Protein AF-A0A956UAX4-F1 (afdb_monomer)

Sequence (162 aa):
MRSYRDPRYYDDGEDDRSTASKRLYLNMLLCLGVIFLAIFGCQWIFSDISGVYSVNQGTFRSPVVLSLVRKPASMEGDLSLAGGDLLVLNNSDNTRDDQIHLVFTTPKKQKPLKELVVQVDGVYKDGKIDAVLTSGGQSVKLLLERDPSASLHKIMKAHLPF

Structure (mmCIF, N/CA/C/O backbone):
data_AF-A0A956UAX4-F1
#
_entry.id   AF-A0A956UAX4-F1
#
loop_
_atom_site.group_PDB
_atom_site.id
_atom_site.type_symbol
_atom_site.label_atom_id
_atom_site.label_alt_id
_atom_site.label_comp_id
_atom_site.label_asym_id
_atom_site.label_entity_id
_atom_site.label_seq_id
_atom_site.pdbx_PDB_ins_code
_atom_site.Cartn_x
_atom_site.Cartn_y
_atom_site.Cartn_z
_atom_site.occupancy
_atom_site.B_iso_or_equiv
_atom_site.auth_seq_id
_atom_site.auth_comp_id
_atom_site.auth_asym_id
_atom_site.auth_atom_id
_atom_site.pdbx_PDB_model_num
ATOM 1 N N . MET A 1 1 ? 48.708 4.500 -76.997 1.00 42.56 1 MET A N 1
ATOM 2 C CA . MET A 1 1 ? 49.479 4.121 -75.790 1.00 42.56 1 MET A CA 1
ATOM 3 C C . MET A 1 1 ? 48.583 4.281 -74.570 1.00 42.56 1 MET A C 1
ATOM 5 O O . MET A 1 1 ? 47.715 5.140 -74.584 1.00 42.56 1 MET A O 1
ATOM 9 N N . ARG A 1 2 ? 48.703 3.351 -73.619 1.00 43.69 2 ARG A N 1
ATOM 10 C CA . ARG A 1 2 ? 47.703 2.972 -72.606 1.00 43.69 2 ARG A CA 1
ATOM 11 C C . ARG A 1 2 ? 47.247 4.127 -71.701 1.00 43.69 2 ARG A C 1
ATOM 13 O O . ARG A 1 2 ? 48.071 4.773 -71.068 1.00 43.69 2 ARG A O 1
ATOM 20 N N . SER A 1 3 ? 45.928 4.300 -71.598 1.00 44.06 3 SER A N 1
ATOM 21 C CA . SER A 1 3 ? 45.273 5.044 -70.518 1.00 44.06 3 SER A CA 1
ATOM 22 C C . SER A 1 3 ? 45.420 4.238 -69.224 1.00 44.06 3 SER A C 1
ATOM 24 O O . SER A 1 3 ? 44.959 3.099 -69.140 1.00 44.06 3 SER A O 1
ATOM 26 N N . TYR A 1 4 ? 46.141 4.798 -68.254 1.00 55.91 4 TYR A N 1
ATOM 27 C CA . TYR A 1 4 ? 46.328 4.216 -66.930 1.00 55.91 4 TYR A CA 1
ATOM 28 C C . TYR A 1 4 ? 45.086 4.555 -66.096 1.00 55.91 4 TYR A C 1
ATOM 30 O O . TYR A 1 4 ? 44.920 5.688 -65.651 1.00 55.91 4 TYR A O 1
ATOM 38 N N . ARG A 1 5 ? 44.164 3.597 -65.960 1.00 51.28 5 ARG A N 1
ATOM 39 C CA . ARG A 1 5 ? 43.042 3.694 -65.018 1.00 51.28 5 ARG A CA 1
ATOM 40 C C . ARG A 1 5 ? 43.588 3.360 -63.635 1.00 51.28 5 ARG A C 1
ATOM 42 O O . ARG A 1 5 ? 43.928 2.208 -63.381 1.00 51.28 5 ARG A O 1
ATOM 49 N N . ASP A 1 6 ? 43.705 4.369 -62.785 1.00 55.28 6 ASP A N 1
ATOM 50 C CA . ASP A 1 6 ? 44.036 4.206 -61.371 1.00 55.28 6 ASP A CA 1
ATOM 51 C C . ASP A 1 6 ? 42.818 3.588 -60.647 1.00 55.28 6 ASP A C 1
ATOM 53 O O . ASP A 1 6 ? 41.736 4.177 -60.699 1.00 55.28 6 ASP A O 1
ATOM 57 N N . PRO A 1 7 ? 42.918 2.395 -60.031 1.00 54.91 7 PRO A N 1
ATOM 58 C CA . PRO A 1 7 ? 41.779 1.712 -59.418 1.00 54.91 7 PRO A CA 1
ATOM 59 C C . PRO A 1 7 ? 41.660 2.002 -57.915 1.00 54.91 7 PRO A C 1
ATOM 61 O O . PRO A 1 7 ? 41.174 1.167 -57.158 1.00 54.91 7 PRO A O 1
ATOM 64 N N . ARG A 1 8 ? 42.122 3.165 -57.447 1.00 50.03 8 ARG A N 1
ATOM 65 C CA . ARG A 1 8 ? 42.077 3.527 -56.025 1.00 50.03 8 ARG A CA 1
ATOM 66 C C . ARG A 1 8 ? 41.058 4.624 -55.747 1.00 50.03 8 ARG A C 1
ATOM 68 O O . ARG A 1 8 ? 41.404 5.746 -55.407 1.00 50.03 8 ARG A O 1
ATOM 75 N N . TYR A 1 9 ? 39.791 4.250 -55.864 1.00 50.06 9 TYR A N 1
ATOM 76 C CA . TYR A 1 9 ? 38.707 4.862 -55.101 1.00 50.06 9 TYR A CA 1
ATOM 77 C C . TYR A 1 9 ? 38.048 3.721 -54.328 1.00 50.06 9 TYR A C 1
ATOM 79 O O . TYR A 1 9 ? 37.145 3.058 -54.830 1.00 50.06 9 TYR A O 1
ATOM 87 N N . TYR A 1 10 ? 38.606 3.410 -53.157 1.00 51.88 10 TYR A N 1
ATOM 88 C CA . TYR A 1 10 ? 37.911 2.581 -52.183 1.00 51.88 10 TYR A CA 1
ATOM 89 C C . TYR A 1 10 ? 36.847 3.460 -51.532 1.00 51.88 10 TYR A C 1
ATOM 91 O O . TYR A 1 10 ? 37.148 4.502 -50.949 1.00 51.88 10 TYR A O 1
ATOM 99 N N . ASP A 1 11 ? 35.601 3.051 -51.714 1.00 54.75 11 ASP A N 1
ATOM 100 C CA . ASP A 1 11 ? 34.426 3.585 -51.045 1.00 54.75 11 ASP A CA 1
ATOM 101 C C . ASP A 1 11 ? 34.377 3.034 -49.607 1.00 54.75 11 ASP A C 1
ATOM 103 O O . ASP A 1 11 ? 33.556 2.194 -49.267 1.00 54.75 11 ASP A O 1
ATOM 107 N N . ASP A 1 12 ? 35.324 3.460 -48.765 1.00 54.28 12 ASP A N 1
ATOM 108 C CA . ASP A 1 12 ? 35.421 3.048 -47.350 1.00 54.28 12 ASP A CA 1
ATOM 109 C C . ASP A 1 12 ? 34.490 3.878 -46.431 1.00 54.28 12 ASP A C 1
ATOM 111 O O . ASP A 1 12 ? 34.576 3.821 -45.206 1.00 54.28 12 ASP A O 1
ATOM 115 N N . GLY A 1 13 ? 33.597 4.700 -47.000 1.00 54.38 13 GLY A N 1
ATOM 116 C CA . GLY A 1 13 ? 32.762 5.642 -46.245 1.00 54.38 13 GLY A CA 1
ATOM 117 C C . GLY A 1 13 ? 31.415 5.091 -45.758 1.00 54.38 13 GLY A C 1
ATOM 118 O O . GLY A 1 13 ? 30.819 5.661 -44.836 1.00 54.38 13 GLY A O 1
ATOM 119 N N . GLU A 1 14 ? 30.909 4.012 -46.362 1.00 55.44 14 GLU A N 1
ATOM 120 C CA . GLU A 1 14 ? 29.585 3.459 -46.033 1.00 55.44 14 GLU A CA 1
ATOM 121 C C . GLU A 1 14 ? 29.613 2.477 -44.848 1.00 55.44 14 GLU A C 1
ATOM 123 O O . GLU A 1 14 ? 28.707 2.498 -44.004 1.00 55.44 14 GLU A O 1
ATOM 128 N N . ASP A 1 15 ? 30.673 1.677 -44.703 1.00 57.72 15 ASP A N 1
ATOM 129 C CA . ASP A 1 15 ? 30.757 0.643 -43.662 1.00 57.72 15 ASP A CA 1
ATOM 130 C C . ASP A 1 15 ? 30.910 1.219 -42.242 1.00 57.72 15 ASP A C 1
ATOM 132 O O . ASP A 1 15 ? 30.253 0.743 -41.302 1.00 57.72 15 ASP A O 1
ATOM 136 N N . ASP A 1 16 ? 31.670 2.307 -42.088 1.00 59.44 16 ASP A N 1
ATOM 137 C CA . ASP A 1 16 ? 31.861 3.004 -40.807 1.00 59.44 16 ASP A CA 1
ATOM 138 C C . ASP A 1 16 ? 30.590 3.734 -40.342 1.00 59.44 16 ASP A C 1
ATOM 140 O O . ASP A 1 16 ? 30.238 3.727 -39.157 1.00 59.44 16 ASP A O 1
ATOM 144 N N . ARG A 1 17 ? 29.821 4.314 -41.275 1.00 57.94 17 ARG A N 1
ATOM 145 C CA . ARG A 1 17 ? 28.517 4.922 -40.958 1.00 57.94 17 ARG A CA 1
ATOM 146 C C . ARG A 1 17 ? 27.484 3.870 -40.579 1.00 57.94 17 ARG A C 1
ATOM 148 O O . ARG A 1 17 ? 26.676 4.108 -39.674 1.00 57.94 17 ARG A O 1
ATOM 155 N N . SER A 1 18 ? 27.516 2.702 -41.222 1.00 61.91 18 SER A N 1
ATOM 156 C CA . SER A 1 18 ? 26.606 1.600 -40.909 1.00 61.91 18 SER A CA 1
ATOM 157 C C . SER A 1 18 ? 26.886 1.009 -39.523 1.00 61.91 18 SER A C 1
ATOM 159 O O . SER A 1 18 ? 25.950 0.752 -38.766 1.00 61.91 18 SER A O 1
ATOM 161 N N . THR A 1 19 ? 28.155 0.845 -39.138 1.00 67.69 19 THR A N 1
ATOM 162 C CA . THR A 1 19 ? 28.541 0.336 -37.813 1.00 67.69 19 THR A CA 1
ATOM 163 C C . THR A 1 19 ? 28.290 1.359 -36.709 1.00 67.69 19 THR A C 1
ATOM 165 O O . THR A 1 19 ? 27.773 0.981 -35.654 1.00 67.69 19 THR A O 1
ATOM 168 N N . ALA A 1 20 ? 28.560 2.647 -36.945 1.00 70.50 20 ALA A N 1
ATOM 169 C CA . ALA A 1 20 ? 28.210 3.720 -36.013 1.00 70.50 20 ALA A CA 1
ATOM 170 C C . ALA A 1 20 ? 26.691 3.799 -35.771 1.00 70.50 20 ALA A C 1
ATOM 172 O O . ALA A 1 20 ? 26.245 3.865 -34.624 1.00 70.50 20 ALA A O 1
ATOM 173 N N . SER A 1 21 ? 25.890 3.694 -36.835 1.00 74.00 21 SER A N 1
ATOM 174 C CA . SER A 1 21 ? 24.425 3.690 -36.745 1.00 74.00 21 SER A CA 1
ATOM 175 C C . SER A 1 21 ? 23.901 2.445 -36.024 1.00 74.00 21 SER A C 1
ATOM 177 O O . SER A 1 21 ? 23.059 2.556 -35.138 1.00 74.00 21 SER A O 1
ATOM 179 N N . LYS A 1 22 ? 24.443 1.255 -36.322 1.00 78.69 22 LYS A N 1
ATOM 180 C CA . LYS A 1 22 ? 24.095 -0.000 -35.627 1.00 78.69 22 LYS A CA 1
ATOM 181 C C . LYS A 1 22 ? 24.379 0.075 -34.123 1.00 78.69 22 LYS A C 1
ATOM 183 O O . LYS A 1 22 ? 23.551 -0.363 -33.329 1.00 78.69 22 LYS A O 1
ATOM 188 N N . ARG A 1 23 ? 25.510 0.666 -33.718 1.00 82.69 23 ARG A N 1
ATOM 189 C CA . ARG A 1 23 ? 25.846 0.893 -32.298 1.00 82.69 23 ARG A CA 1
ATOM 190 C C . ARG A 1 23 ? 24.876 1.869 -31.629 1.00 82.69 23 ARG A C 1
ATOM 192 O O . ARG A 1 23 ? 24.484 1.641 -30.488 1.00 82.69 23 ARG A O 1
ATOM 199 N N . LEU A 1 24 ? 24.451 2.914 -32.341 1.00 83.56 24 LEU A N 1
ATOM 200 C CA . LEU A 1 24 ? 23.461 3.871 -31.847 1.00 83.56 24 LEU A CA 1
ATOM 201 C C . LEU A 1 24 ? 22.093 3.207 -31.614 1.00 83.56 24 LEU A C 1
ATOM 203 O O . LEU A 1 24 ? 21.519 3.361 -30.538 1.00 83.56 24 LEU A O 1
ATOM 207 N N . TYR A 1 25 ? 21.609 2.407 -32.571 1.00 86.62 25 TYR A N 1
ATOM 208 C CA . TYR A 1 25 ? 20.365 1.646 -32.413 1.00 86.62 25 TYR A CA 1
ATOM 209 C C . TYR A 1 25 ? 20.445 0.628 -31.273 1.00 86.62 25 TYR A C 1
ATOM 211 O O . TYR A 1 25 ? 19.489 0.487 -30.515 1.00 86.62 25 TYR A O 1
ATOM 219 N N . LEU A 1 26 ? 21.587 -0.044 -31.107 1.00 88.94 26 LEU A N 1
ATOM 220 C CA . LEU A 1 26 ? 21.792 -0.997 -30.019 1.00 88.94 26 LEU A CA 1
ATOM 221 C C . LEU A 1 26 ? 21.769 -0.312 -28.644 1.00 88.94 26 LEU A C 1
ATOM 223 O O . LEU A 1 26 ? 21.100 -0.800 -27.737 1.00 88.94 26 LEU A O 1
ATOM 227 N N . ASN A 1 27 ? 22.416 0.848 -28.504 1.00 89.12 27 ASN A N 1
ATOM 228 C CA . ASN A 1 27 ? 22.350 1.645 -27.276 1.00 89.12 27 ASN A CA 1
ATOM 229 C C . ASN A 1 27 ? 20.930 2.148 -26.993 1.00 89.12 27 ASN A C 1
ATOM 231 O O . ASN A 1 27 ? 20.477 2.097 -25.852 1.00 89.12 27 ASN A O 1
ATOM 235 N N . MET A 1 28 ? 20.206 2.593 -28.021 1.00 90.88 28 MET A N 1
ATOM 236 C CA . MET A 1 28 ? 18.818 3.037 -27.881 1.00 90.88 28 MET A CA 1
ATOM 237 C C . MET A 1 28 ? 17.897 1.889 -27.443 1.00 90.88 28 MET A C 1
ATOM 239 O O . MET A 1 28 ? 17.059 2.078 -26.562 1.00 90.88 28 MET A O 1
ATOM 243 N N . LEU A 1 29 ? 18.083 0.690 -28.001 1.00 92.56 29 LEU A N 1
ATOM 244 C CA . LEU A 1 29 ? 17.320 -0.505 -27.638 1.00 92.56 29 LEU A CA 1
ATOM 245 C C . LEU A 1 29 ? 17.646 -0.968 -26.213 1.00 92.56 29 LEU A C 1
ATOM 247 O O . LEU A 1 29 ? 16.737 -1.315 -25.464 1.00 92.56 29 LEU A O 1
ATOM 251 N N . LEU A 1 30 ? 18.915 -0.896 -25.803 1.00 91.88 30 LEU A N 1
ATOM 252 C CA . LEU A 1 30 ? 19.331 -1.188 -24.431 1.00 91.88 30 LEU A CA 1
ATOM 253 C C . LEU A 1 30 ? 18.716 -0.187 -23.443 1.00 91.88 30 LEU A C 1
ATOM 255 O O . LEU A 1 30 ? 18.134 -0.604 -22.444 1.00 91.88 30 LEU A O 1
ATOM 259 N N . CYS A 1 31 ? 18.759 1.115 -23.744 1.00 92.69 31 CYS A N 1
ATOM 260 C CA . CYS A 1 31 ? 18.091 2.139 -22.936 1.00 92.69 31 CYS A CA 1
ATOM 261 C C . CYS A 1 31 ? 16.585 1.884 -22.819 1.00 92.69 31 CYS A C 1
ATOM 263 O O . CYS A 1 31 ? 16.047 1.924 -21.715 1.00 92.69 31 CYS A O 1
ATOM 265 N N . LEU A 1 32 ? 15.908 1.581 -23.930 1.00 92.62 32 LEU A N 1
ATOM 266 C CA . LEU A 1 32 ? 14.487 1.234 -23.913 1.00 92.62 32 LEU A CA 1
ATOM 267 C C . LEU A 1 32 ? 14.224 -0.014 -23.065 1.00 92.62 32 LEU A C 1
ATOM 269 O O . LEU A 1 32 ? 13.299 -0.009 -22.259 1.00 92.62 32 LEU A O 1
ATOM 273 N N . GLY A 1 33 ? 15.059 -1.048 -23.183 1.00 92.00 33 GLY A N 1
ATOM 274 C CA . GLY A 1 33 ? 14.965 -2.259 -22.369 1.00 92.00 33 GLY A CA 1
ATOM 275 C C . GLY A 1 33 ? 15.057 -1.971 -20.869 1.00 92.00 33 GLY A C 1
ATOM 276 O O . GLY A 1 33 ? 14.235 -2.462 -20.098 1.00 92.00 33 GLY A O 1
ATOM 277 N N . VAL A 1 34 ? 15.998 -1.116 -20.456 1.00 91.38 34 VAL A N 1
ATOM 278 C CA . VAL A 1 34 ? 16.131 -0.683 -19.054 1.00 91.38 34 VAL A CA 1
ATOM 279 C C . VAL A 1 34 ? 14.898 0.100 -18.596 1.00 91.38 34 VAL A C 1
ATOM 281 O O . VAL A 1 34 ? 14.399 -0.145 -17.500 1.00 91.38 34 VAL A O 1
ATOM 284 N N . ILE A 1 35 ? 14.369 0.998 -19.434 1.00 91.12 35 ILE A N 1
ATOM 285 C CA . ILE A 1 35 ? 13.151 1.763 -19.125 1.00 91.12 35 ILE A CA 1
ATOM 286 C C . ILE A 1 35 ? 11.957 0.823 -18.933 1.00 91.12 35 ILE A C 1
ATOM 288 O O . ILE A 1 35 ? 11.239 0.949 -17.944 1.00 91.12 35 ILE A O 1
ATOM 292 N N . PHE A 1 36 ? 11.759 -0.148 -19.827 1.00 91.50 36 PHE A N 1
ATOM 293 C CA . PHE A 1 36 ? 10.680 -1.125 -19.685 1.00 91.50 36 PHE A CA 1
ATOM 294 C C . PHE A 1 36 ? 10.823 -1.943 -18.405 1.00 91.50 36 PHE A C 1
ATOM 296 O O . PHE A 1 36 ? 9.849 -2.094 -17.673 1.00 91.50 36 PHE A O 1
ATOM 303 N N . LEU A 1 37 ? 12.029 -2.419 -18.092 1.00 89.81 37 LEU A N 1
ATOM 304 C CA . LEU A 1 37 ? 12.276 -3.184 -16.873 1.00 89.81 37 LEU A CA 1
ATOM 305 C C . LEU A 1 37 ? 12.000 -2.350 -15.612 1.00 89.81 37 LEU A C 1
ATOM 307 O O . LEU A 1 37 ? 11.392 -2.851 -14.667 1.00 89.81 37 LEU A O 1
ATOM 311 N N . ALA A 1 38 ? 12.359 -1.063 -15.622 1.00 85.50 38 ALA A N 1
ATOM 312 C CA . ALA A 1 38 ? 12.022 -0.136 -14.546 1.00 85.50 38 ALA A CA 1
ATOM 313 C C . ALA A 1 38 ? 10.503 0.076 -14.415 1.00 85.50 38 ALA A C 1
ATOM 315 O O . ALA A 1 38 ? 9.978 0.043 -13.304 1.00 85.50 38 ALA A O 1
ATOM 316 N N . ILE A 1 39 ? 9.779 0.237 -15.530 1.00 86.19 39 ILE A N 1
ATOM 317 C CA . ILE A 1 39 ? 8.313 0.384 -15.527 1.00 86.19 39 ILE A CA 1
ATOM 318 C C . ILE A 1 39 ? 7.642 -0.874 -14.968 1.00 86.19 39 ILE A C 1
ATOM 320 O O . ILE A 1 39 ? 6.774 -0.758 -14.105 1.00 86.19 39 ILE A O 1
ATOM 324 N N . PHE A 1 40 ? 8.059 -2.063 -15.410 1.00 83.81 40 PHE A N 1
ATOM 325 C CA . PHE A 1 40 ? 7.533 -3.332 -14.900 1.00 83.81 40 PHE A CA 1
ATOM 326 C C . PHE A 1 40 ? 7.824 -3.513 -13.408 1.00 83.81 40 PHE A C 1
ATOM 328 O O . PHE A 1 40 ? 6.932 -3.907 -12.660 1.00 83.81 40 PHE A O 1
ATOM 335 N N . GLY A 1 41 ? 9.034 -3.172 -12.954 1.00 79.38 41 GLY A N 1
ATOM 336 C CA . GLY A 1 41 ? 9.385 -3.207 -11.534 1.00 79.38 41 GLY A CA 1
ATOM 337 C C . GLY A 1 41 ? 8.510 -2.271 -10.696 1.00 79.38 41 GLY A C 1
ATOM 338 O O . GLY A 1 41 ? 7.969 -2.680 -9.670 1.00 79.38 41 GLY A O 1
ATOM 339 N N . CYS A 1 42 ? 8.297 -1.040 -11.168 1.00 76.25 42 CYS A N 1
ATOM 340 C CA . CYS A 1 42 ? 7.386 -0.096 -10.528 1.00 76.25 42 CYS A CA 1
ATOM 341 C C . CYS A 1 42 ? 5.949 -0.630 -10.502 1.00 76.25 42 CYS A C 1
ATOM 343 O O . CYS A 1 42 ? 5.328 -0.629 -9.443 1.00 76.25 42 CYS A O 1
ATOM 345 N N . GLN A 1 43 ? 5.422 -1.121 -11.628 1.00 76.62 43 GLN A N 1
ATOM 346 C CA . GLN A 1 43 ? 4.072 -1.689 -11.684 1.00 76.62 43 GLN A CA 1
ATOM 347 C C . GLN A 1 43 ? 3.901 -2.855 -10.718 1.00 76.62 43 GLN A C 1
ATOM 349 O O . GLN A 1 43 ? 2.877 -2.930 -10.051 1.00 76.62 43 GLN A O 1
ATOM 354 N N . TRP A 1 44 ? 4.903 -3.723 -10.593 1.00 74.44 44 TRP A N 1
ATOM 355 C CA . TRP A 1 44 ? 4.851 -4.837 -9.656 1.00 74.44 44 TRP A CA 1
ATOM 356 C C . TRP A 1 44 ? 4.757 -4.350 -8.201 1.00 74.44 44 TRP A C 1
ATOM 358 O O . TRP A 1 44 ? 3.869 -4.779 -7.466 1.00 74.44 44 TRP A O 1
ATOM 368 N N . ILE A 1 45 ? 5.570 -3.361 -7.813 1.00 69.62 45 ILE A N 1
ATOM 369 C CA . ILE A 1 45 ? 5.517 -2.737 -6.475 1.00 69.62 45 ILE A CA 1
ATOM 370 C C . ILE A 1 45 ? 4.176 -2.021 -6.233 1.00 69.62 45 ILE A C 1
ATOM 372 O O . ILE A 1 45 ? 3.636 -2.041 -5.125 1.00 69.62 45 ILE A O 1
ATOM 376 N N . PHE A 1 46 ? 3.614 -1.383 -7.261 1.00 66.69 46 PHE A N 1
ATOM 377 C CA . PHE A 1 46 ? 2.321 -0.708 -7.155 1.00 66.69 46 PHE A CA 1
ATOM 378 C C . PHE A 1 46 ? 1.124 -1.664 -7.242 1.00 66.69 46 PHE A C 1
ATOM 380 O O . PHE A 1 46 ? 0.055 -1.305 -6.761 1.00 66.69 46 PHE A O 1
ATOM 387 N N . SER A 1 47 ? 1.281 -2.869 -7.785 1.00 67.75 47 SER A N 1
ATOM 388 C CA . SER A 1 47 ? 0.223 -3.885 -7.788 1.00 67.75 47 SER A CA 1
ATOM 389 C C . SER A 1 47 ? 0.022 -4.538 -6.422 1.00 67.75 47 SER A C 1
ATOM 391 O O . SER A 1 47 ? -1.043 -5.088 -6.159 1.00 67.75 47 SER A O 1
ATOM 393 N N . ASP A 1 48 ? 1.019 -4.450 -5.536 1.00 73.75 48 ASP A N 1
ATOM 394 C CA . ASP A 1 48 ? 0.881 -4.954 -4.178 1.00 73.75 48 ASP A CA 1
ATOM 395 C C . ASP A 1 48 ? -0.028 -4.043 -3.336 1.00 73.75 48 ASP A C 1
ATOM 397 O O . ASP A 1 48 ? 0.009 -2.808 -3.421 1.00 73.75 48 ASP A O 1
ATOM 401 N N . ILE A 1 49 ? -0.819 -4.677 -2.471 1.00 74.62 49 ILE A N 1
ATOM 402 C CA . ILE A 1 49 ? -1.739 -4.029 -1.529 1.00 74.62 49 ILE A CA 1
ATOM 403 C C . ILE A 1 49 ? -0.990 -3.196 -0.475 1.00 74.62 49 ILE A C 1
ATOM 405 O O . ILE A 1 49 ? -1.576 -2.320 0.168 1.00 74.62 49 ILE A O 1
ATOM 409 N N . SER A 1 50 ? 0.314 -3.432 -0.309 1.00 78.94 50 SER A N 1
ATOM 410 C CA . SER A 1 50 ? 1.192 -2.667 0.572 1.00 78.94 50 SER A CA 1
ATOM 411 C C . SER A 1 50 ? 1.177 -1.178 0.229 1.00 78.94 50 SER A C 1
ATOM 413 O O . SER A 1 50 ? 1.453 -0.760 -0.896 1.00 78.94 50 SER A O 1
ATOM 415 N N . GLY A 1 51 ? 0.903 -0.334 1.213 1.00 81.56 51 GLY A N 1
ATOM 416 C CA . GLY A 1 51 ? 0.861 1.101 1.007 1.00 81.56 51 GLY A CA 1
ATOM 417 C C . GLY A 1 51 ? 0.269 1.869 2.171 1.00 81.56 51 GLY A C 1
ATOM 418 O O . GLY A 1 51 ? -0.082 1.328 3.220 1.00 81.56 51 GLY A O 1
ATOM 419 N N . VAL A 1 52 ? 0.182 3.173 1.970 1.00 83.06 52 VAL A N 1
ATOM 420 C CA . VAL A 1 52 ? -0.535 4.090 2.844 1.00 83.06 52 VAL A CA 1
ATOM 421 C C . VAL A 1 52 ? -1.739 4.580 2.064 1.00 83.06 52 VAL A C 1
ATOM 423 O O . VAL A 1 52 ? -1.603 5.120 0.969 1.00 83.06 52 VAL A O 1
ATOM 426 N N . TYR A 1 53 ? -2.909 4.369 2.637 1.00 84.38 53 TYR A N 1
ATOM 427 C CA . TYR A 1 53 ? -4.188 4.792 2.117 1.00 84.38 53 TYR A CA 1
ATOM 428 C C . TYR A 1 53 ? -4.782 5.811 3.071 1.00 84.38 53 TYR A C 1
ATOM 430 O O . TYR A 1 53 ? -4.703 5.665 4.290 1.00 84.38 53 TYR A O 1
ATOM 438 N N . SER A 1 54 ? -5.384 6.855 2.527 1.00 83.50 54 SER A N 1
ATOM 439 C CA . SER A 1 54 ? -6.023 7.873 3.344 1.00 83.50 54 SER A CA 1
ATOM 440 C C . SER A 1 54 ? -7.343 8.299 2.739 1.00 83.50 54 SER A C 1
ATOM 442 O O . SER A 1 54 ? -7.570 8.174 1.535 1.00 83.50 54 SER A O 1
ATOM 444 N N . VAL A 1 55 ? -8.230 8.793 3.591 1.00 82.25 55 VAL A N 1
ATOM 445 C CA . VAL A 1 55 ? -9.458 9.446 3.156 1.00 82.25 55 VAL A CA 1
ATOM 446 C C . VAL A 1 55 ? -9.604 10.768 3.893 1.00 82.25 55 VAL A C 1
ATOM 448 O O . VAL A 1 55 ? -9.590 10.829 5.122 1.00 82.25 55 VAL A O 1
ATOM 451 N N . ASN A 1 56 ? -9.743 11.831 3.103 1.00 65.31 56 ASN A N 1
ATOM 452 C CA . ASN A 1 56 ? -10.026 13.199 3.539 1.00 65.31 56 ASN A CA 1
ATOM 453 C C . ASN A 1 56 ? -11.464 13.595 3.162 1.00 65.31 56 ASN A C 1
ATOM 455 O O . ASN A 1 56 ? -11.724 14.715 2.729 1.00 65.31 56 ASN A O 1
ATOM 459 N N . GLN A 1 57 ? -12.416 12.662 3.246 1.00 55.78 57 GLN A N 1
ATOM 460 C CA . GLN A 1 57 ? -13.819 12.978 2.980 1.00 55.78 57 GLN A CA 1
ATOM 461 C C . GLN A 1 57 ? -14.474 13.557 4.236 1.00 55.78 57 GLN A C 1
ATOM 463 O O . GLN A 1 57 ? -14.359 12.994 5.325 1.00 55.78 57 GLN A O 1
ATOM 468 N N . GLY A 1 58 ? -15.194 14.672 4.063 1.00 52.53 58 GLY A N 1
ATOM 469 C CA . GLY A 1 58 ? -15.770 15.505 5.130 1.00 52.53 58 GLY A CA 1
ATOM 470 C C . GLY A 1 58 ? -16.788 14.835 6.064 1.00 52.53 58 GLY A C 1
ATOM 471 O O . GLY A 1 58 ? -17.316 15.499 6.951 1.00 52.53 58 GLY A O 1
ATOM 472 N N . THR A 1 59 ? -17.055 13.538 5.901 1.00 58.47 59 THR A N 1
ATOM 473 C CA . THR A 1 59 ? -17.784 12.705 6.871 1.00 58.47 59 THR A CA 1
ATOM 474 C C . THR A 1 59 ? -17.009 12.554 8.183 1.00 58.47 59 THR A C 1
ATOM 476 O O . THR A 1 59 ? -17.617 12.471 9.248 1.00 58.47 59 THR A O 1
ATOM 479 N N . PHE A 1 60 ? -15.675 12.573 8.128 1.00 58.50 60 PHE A N 1
ATOM 480 C CA . PHE A 1 60 ? -14.813 12.535 9.305 1.00 58.50 60 PHE A CA 1
ATOM 481 C C . PHE A 1 60 ? -14.153 13.902 9.510 1.00 58.50 60 PHE A C 1
ATOM 483 O O . PHE A 1 60 ? -13.623 14.496 8.576 1.00 58.50 60 PHE A O 1
ATOM 490 N N . ARG A 1 61 ? -14.163 14.413 10.750 1.00 58.25 61 ARG A N 1
ATOM 491 C CA . ARG A 1 61 ? -13.483 15.677 11.105 1.00 58.25 61 ARG A CA 1
ATOM 492 C C . ARG A 1 61 ? -11.954 15.601 10.989 1.00 58.25 61 ARG A C 1
ATOM 494 O O . ARG A 1 61 ? -11.313 16.645 10.967 1.00 58.25 61 ARG A O 1
ATOM 501 N N . SER A 1 62 ? -11.395 14.394 10.915 1.00 63.53 62 SER A N 1
ATOM 502 C CA . SER A 1 62 ? -9.958 14.132 10.800 1.00 63.53 62 SER A CA 1
ATOM 503 C C . SER A 1 62 ? -9.695 13.020 9.777 1.00 63.53 62 SER A C 1
ATOM 505 O O . SER A 1 62 ? -10.564 12.163 9.595 1.00 63.53 62 SER A O 1
ATOM 507 N N . PRO A 1 63 ? -8.512 13.005 9.133 1.00 72.38 63 PRO A N 1
ATOM 508 C CA . PRO A 1 63 ? -8.142 11.973 8.169 1.00 72.38 63 PRO A CA 1
ATOM 509 C C . PRO A 1 63 ? -8.144 10.587 8.811 1.00 72.38 63 PRO A C 1
ATOM 511 O O . PRO A 1 63 ? -7.563 10.396 9.881 1.00 72.38 63 PRO A O 1
ATOM 514 N N . VAL A 1 64 ? -8.744 9.614 8.127 1.00 79.81 64 VAL A N 1
ATOM 515 C CA . VAL A 1 64 ? -8.509 8.197 8.422 1.00 79.81 64 VAL A CA 1
ATOM 516 C C . VAL A 1 64 ? -7.327 7.754 7.575 1.00 79.81 64 VAL A C 1
ATOM 518 O O . VAL A 1 64 ? -7.346 7.920 6.354 1.00 79.81 64 VAL A O 1
ATOM 521 N N . VAL A 1 65 ? -6.293 7.222 8.225 1.00 84.38 65 VAL A N 1
ATOM 522 C CA . VAL A 1 65 ? -5.075 6.749 7.560 1.00 84.38 65 VAL A CA 1
ATOM 523 C C . VAL A 1 65 ? -4.926 5.265 7.836 1.00 84.38 65 VAL A C 1
ATOM 525 O O . VAL A 1 65 ? -4.696 4.854 8.970 1.00 84.38 65 VAL A O 1
ATOM 528 N N . LEU A 1 66 ? -5.053 4.469 6.787 1.00 83.88 66 LEU A N 1
ATOM 529 C CA . LEU A 1 66 ? -4.784 3.045 6.795 1.00 83.88 66 LEU A CA 1
ATOM 530 C C . LEU A 1 66 ? -3.394 2.822 6.223 1.00 83.88 66 LEU A C 1
ATOM 532 O O . LEU A 1 66 ? -3.054 3.321 5.157 1.00 83.88 66 LEU A O 1
ATOM 536 N N . SER A 1 67 ? -2.582 2.033 6.896 1.00 84.50 67 SER A N 1
ATOM 537 C CA . SER A 1 67 ? -1.303 1.632 6.361 1.00 84.50 67 SER A CA 1
ATOM 538 C C . SER A 1 67 ? -1.134 0.135 6.445 1.00 84.50 67 SER A C 1
ATOM 540 O O . SER A 1 67 ? -1.398 -0.453 7.482 1.00 84.50 67 SER A O 1
ATOM 542 N N . LEU A 1 68 ? -0.684 -0.454 5.345 1.00 83.88 68 LEU A N 1
ATOM 543 C CA . LEU A 1 68 ? -0.555 -1.886 5.158 1.00 83.88 68 LEU A CA 1
ATOM 544 C C . LEU A 1 68 ? 0.826 -2.212 4.605 1.00 83.88 68 LEU A C 1
ATOM 546 O O . LEU A 1 68 ? 1.337 -1.520 3.725 1.00 83.88 68 LEU A O 1
ATOM 550 N N . VAL A 1 69 ? 1.420 -3.279 5.116 1.00 82.25 69 VAL A N 1
ATOM 551 C CA . VAL A 1 69 ? 2.683 -3.844 4.653 1.00 82.25 69 VAL A CA 1
ATOM 552 C C . VAL A 1 69 ? 2.512 -5.355 4.600 1.00 82.25 69 VAL A C 1
ATOM 554 O O . VAL A 1 69 ? 2.359 -6.016 5.628 1.00 82.25 69 VAL A O 1
ATOM 557 N N . ARG A 1 70 ? 2.543 -5.915 3.394 1.00 77.06 70 ARG A N 1
ATOM 558 C CA . ARG A 1 70 ? 2.548 -7.358 3.175 1.00 77.06 70 ARG A CA 1
ATOM 559 C C . ARG A 1 70 ? 3.965 -7.886 3.411 1.00 77.06 70 ARG A C 1
ATOM 561 O O . ARG A 1 70 ? 4.918 -7.430 2.784 1.00 77.06 70 ARG A O 1
ATOM 568 N N . LYS A 1 71 ? 4.106 -8.843 4.326 1.00 72.38 71 LYS A N 1
ATOM 569 C CA . LYS A 1 71 ? 5.306 -9.670 4.514 1.00 72.38 71 LYS A CA 1
ATOM 570 C C . LYS A 1 71 ? 5.021 -11.087 3.987 1.00 72.38 71 LYS A C 1
ATOM 572 O O . LYS A 1 71 ? 3.859 -11.458 3.834 1.00 72.38 71 LYS A O 1
ATOM 577 N N . PRO A 1 72 ? 6.048 -11.916 3.726 1.00 65.12 72 PRO A N 1
ATOM 578 C CA . PRO A 1 72 ? 5.858 -13.239 3.117 1.00 65.12 72 PRO A CA 1
ATOM 579 C C . PRO A 1 72 ? 4.928 -14.192 3.886 1.00 65.12 72 PRO A C 1
ATOM 581 O O . PRO A 1 72 ? 4.314 -15.060 3.276 1.00 65.12 72 PRO A O 1
ATOM 584 N N . ALA A 1 73 ? 4.828 -14.044 5.210 1.00 65.69 73 ALA A N 1
ATOM 585 C CA . ALA A 1 73 ? 4.043 -14.923 6.083 1.00 65.69 73 ALA A CA 1
ATOM 586 C C . ALA A 1 73 ? 3.000 -14.180 6.937 1.00 65.69 73 ALA A C 1
ATOM 588 O O . ALA A 1 73 ? 2.291 -14.805 7.721 1.00 65.69 73 ALA A O 1
ATOM 589 N N . SER A 1 74 ? 2.925 -12.853 6.831 1.00 71.69 74 SER A N 1
ATOM 590 C CA . SER A 1 74 ? 2.027 -12.034 7.643 1.00 71.69 74 SER A CA 1
ATOM 591 C C . SER A 1 74 ? 1.720 -10.710 6.957 1.00 71.6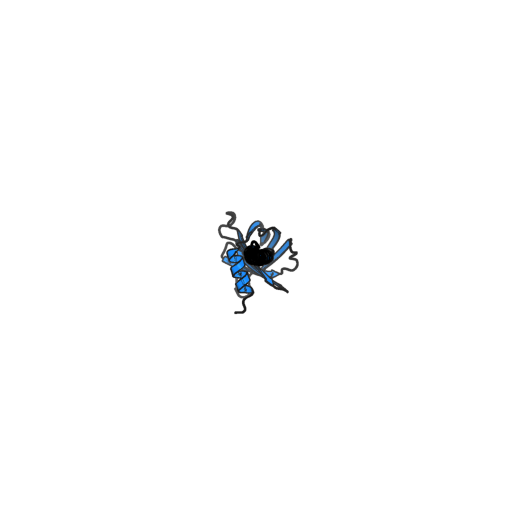9 74 SER A C 1
ATOM 593 O O . SER A 1 74 ? 2.471 -10.237 6.108 1.00 71.69 74 SER A O 1
ATOM 595 N N . MET A 1 75 ? 0.615 -10.087 7.340 1.00 75.88 75 MET A N 1
ATOM 596 C CA . MET A 1 75 ? 0.316 -8.710 6.980 1.00 75.88 75 MET A CA 1
ATOM 597 C C . MET A 1 75 ? 0.463 -7.861 8.235 1.00 75.88 75 MET A C 1
ATOM 599 O O . MET A 1 75 ? -0.040 -8.221 9.297 1.00 75.88 75 MET A O 1
ATOM 603 N N . GLU A 1 76 ? 1.178 -6.752 8.124 1.00 80.56 76 GLU A N 1
ATOM 604 C CA . GLU A 1 76 ? 1.253 -5.742 9.171 1.00 80.56 76 GLU A CA 1
ATOM 605 C C . GLU A 1 76 ? 0.459 -4.527 8.728 1.00 80.56 76 GLU A C 1
ATOM 607 O O . GLU A 1 76 ? 0.450 -4.160 7.552 1.00 80.56 76 GLU A O 1
ATOM 612 N N . GLY A 1 77 ? -0.218 -3.890 9.672 1.00 82.31 77 GLY A N 1
ATOM 613 C CA . GLY A 1 77 ? -0.964 -2.697 9.355 1.00 82.31 77 GLY A CA 1
ATOM 614 C C . GLY A 1 77 ? -1.317 -1.878 10.572 1.00 82.31 77 GLY A C 1
ATOM 615 O O . GLY A 1 77 ? -1.507 -2.406 11.665 1.00 82.31 77 GLY A O 1
ATOM 616 N N . ASP A 1 78 ? -1.437 -0.582 10.334 1.00 84.25 78 ASP A N 1
ATOM 617 C CA . ASP A 1 78 ? -1.835 0.405 11.319 1.00 84.25 78 ASP A CA 1
ATOM 618 C C . ASP A 1 78 ? -3.037 1.163 10.760 1.00 84.25 78 ASP A C 1
ATOM 620 O O . ASP A 1 78 ? -3.009 1.620 9.615 1.00 84.25 78 ASP A O 1
ATOM 624 N N . LEU A 1 79 ? -4.085 1.315 11.561 1.00 82.81 79 LEU A N 1
ATOM 625 C CA . LEU A 1 79 ? -5.238 2.145 11.245 1.00 82.81 79 LEU A CA 1
ATOM 626 C C . LEU A 1 79 ? -5.284 3.303 12.239 1.00 82.81 79 LEU A C 1
ATOM 628 O O . LEU A 1 79 ? -5.458 3.100 13.437 1.00 82.81 79 LEU A O 1
ATOM 632 N N . SER A 1 80 ? -5.133 4.520 11.732 1.00 81.31 80 SER A N 1
ATOM 633 C CA . SER A 1 80 ? -5.30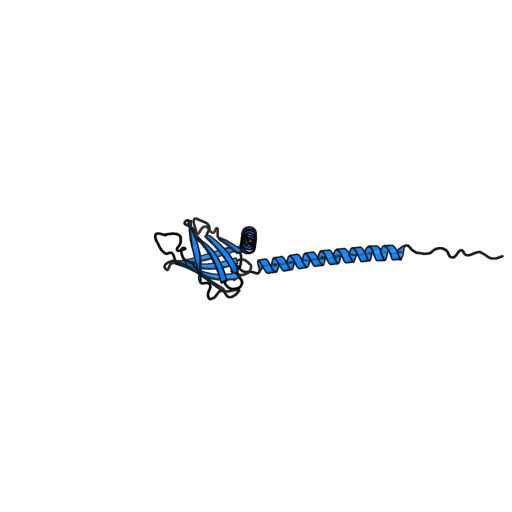5 5.753 12.494 1.00 81.31 80 SER A CA 1
ATOM 634 C C . SER A 1 80 ? -6.698 6.308 12.227 1.00 81.31 80 SER A C 1
ATOM 636 O O . SER A 1 80 ? -7.030 6.632 11.082 1.00 81.31 80 SER A O 1
ATOM 638 N N . LEU A 1 81 ? -7.518 6.391 13.275 1.00 75.31 81 LEU A N 1
ATOM 639 C CA . LEU A 1 81 ? -8.871 6.934 13.193 1.00 75.31 81 LEU A CA 1
ATOM 640 C C . LEU A 1 81 ? -8.935 8.407 13.599 1.00 75.31 81 LEU A C 1
ATOM 642 O O . LEU A 1 81 ? -8.096 8.932 14.338 1.00 75.31 81 LEU A O 1
ATOM 646 N N . ALA A 1 82 ? -10.004 9.060 13.143 1.00 64.38 82 ALA A N 1
ATOM 647 C CA . ALA A 1 82 ? -10.360 10.419 13.509 1.00 64.38 82 ALA A CA 1
ATOM 648 C C . ALA A 1 82 ? -10.621 10.530 15.024 1.00 64.38 82 ALA A C 1
ATOM 650 O O . ALA A 1 82 ? -11.730 10.296 15.494 1.00 64.38 82 ALA A O 1
ATOM 651 N N . GLY A 1 83 ? -9.577 10.855 15.785 1.00 61.34 83 GLY A N 1
ATOM 652 C CA . GLY A 1 83 ? -9.598 10.838 17.251 1.00 61.34 83 GLY A CA 1
ATOM 653 C C . GLY A 1 83 ? -8.229 10.606 17.893 1.00 61.34 83 GLY A C 1
ATOM 654 O O . GLY A 1 83 ? -8.073 10.881 19.077 1.00 61.34 83 GLY A O 1
ATOM 655 N N . GLY A 1 84 ? -7.229 10.174 17.113 1.00 62.56 84 GLY A N 1
ATOM 656 C CA . GLY A 1 84 ? -5.865 9.926 17.600 1.00 62.56 84 GLY A CA 1
ATOM 657 C C . GLY A 1 84 ? -5.618 8.484 18.052 1.00 62.56 84 GLY A C 1
ATOM 658 O O . GLY A 1 84 ? -4.506 8.163 18.467 1.00 62.56 84 GLY A O 1
ATOM 659 N N . ASP A 1 85 ? -6.624 7.616 17.932 1.00 68.25 85 ASP A N 1
ATOM 660 C CA . ASP A 1 85 ? -6.495 6.195 18.233 1.00 68.25 85 ASP A CA 1
ATOM 661 C C . ASP A 1 85 ? -5.743 5.488 17.101 1.00 68.25 85 ASP A C 1
ATOM 663 O O . ASP A 1 85 ? -6.208 5.429 15.957 1.00 68.25 85 ASP A O 1
ATOM 667 N N . LEU A 1 86 ? -4.570 4.951 17.440 1.00 71.88 86 LEU A N 1
ATOM 668 C CA . LEU A 1 86 ? -3.772 4.108 16.560 1.00 71.88 86 LEU A CA 1
ATOM 669 C C . LEU A 1 86 ? -4.083 2.645 16.867 1.00 71.88 86 LEU A C 1
ATOM 671 O O . LEU A 1 86 ? -3.789 2.139 17.951 1.00 71.88 86 LEU A O 1
ATOM 675 N N . LEU A 1 87 ? -4.694 1.969 15.904 1.00 77.75 87 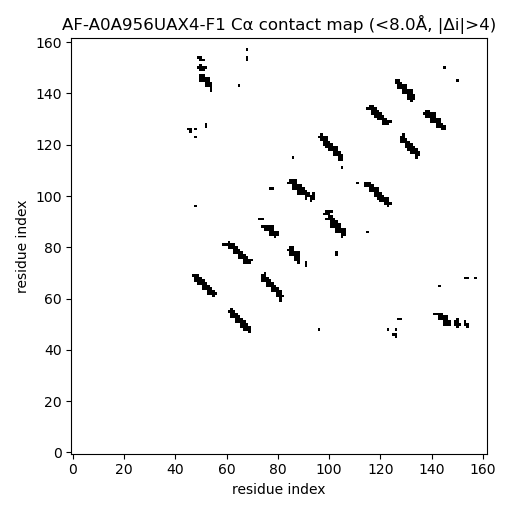LEU A N 1
ATOM 676 C CA . LEU A 1 87 ? -5.062 0.567 15.994 1.00 77.75 87 LEU A CA 1
ATOM 677 C C . LEU A 1 87 ? -4.077 -0.268 15.185 1.00 77.75 87 LEU A C 1
ATOM 679 O O . LEU A 1 87 ? -3.687 0.114 14.085 1.00 77.75 87 LEU A O 1
ATOM 683 N N . VAL A 1 88 ? -3.699 -1.421 15.722 1.00 80.00 88 VAL A N 1
ATOM 684 C CA . VAL A 1 88 ? -2.774 -2.351 15.072 1.00 80.00 88 VAL A CA 1
ATOM 685 C C . VAL A 1 88 ? -3.559 -3.539 14.540 1.00 80.00 88 VAL A C 1
ATOM 687 O O . VAL A 1 88 ? -4.502 -4.021 15.180 1.00 80.00 88 VAL A O 1
ATOM 690 N N . LEU A 1 89 ? -3.176 -3.997 13.354 1.00 78.94 89 LEU A N 1
ATOM 691 C CA . LEU A 1 89 ? -3.739 -5.172 12.713 1.00 78.94 89 LEU A CA 1
ATOM 692 C C . LEU A 1 89 ? -3.484 -6.408 13.584 1.00 78.94 89 LEU A C 1
ATOM 694 O O . LEU A 1 89 ? -2.339 -6.757 13.862 1.00 78.94 89 LEU A O 1
ATOM 698 N N . ASN A 1 90 ? -4.559 -7.050 14.033 1.00 76.62 90 ASN A N 1
ATOM 699 C CA . ASN A 1 90 ? -4.491 -8.255 14.860 1.00 76.62 90 ASN A CA 1
ATOM 700 C C . ASN A 1 90 ? -4.759 -9.516 14.037 1.00 76.62 90 ASN A C 1
ATOM 702 O O . ASN A 1 90 ? -4.212 -10.574 14.333 1.00 76.62 90 ASN A O 1
ATOM 706 N N . ASN A 1 91 ? -5.605 -9.410 13.008 1.00 69.69 91 ASN A N 1
ATOM 707 C CA . ASN A 1 91 ? -5.919 -10.533 12.138 1.00 69.69 91 ASN A CA 1
ATOM 708 C C . ASN A 1 91 ? -6.170 -10.081 10.686 1.00 69.69 91 ASN A C 1
ATOM 710 O O . ASN A 1 91 ? -6.813 -9.056 10.453 1.00 69.69 91 ASN A O 1
ATOM 714 N N . SER A 1 92 ? -5.656 -10.871 9.740 1.00 63.44 92 SER A N 1
ATOM 715 C CA . SER A 1 92 ? -5.799 -10.715 8.284 1.00 63.44 92 SER A CA 1
ATOM 716 C C . SER A 1 92 ? -6.196 -12.032 7.592 1.00 63.44 92 SER A C 1
ATOM 718 O O . SER A 1 92 ? -5.909 -12.223 6.414 1.00 63.44 92 SER A O 1
ATOM 720 N N . ASP A 1 93 ? -6.838 -12.947 8.333 1.00 55.69 93 ASP A N 1
ATOM 721 C CA . ASP A 1 93 ? -7.079 -14.362 7.988 1.00 55.69 93 ASP A CA 1
ATOM 722 C C . ASP A 1 93 ? -7.725 -14.631 6.614 1.00 55.69 93 ASP A C 1
ATOM 724 O O . ASP A 1 93 ? -7.731 -15.777 6.176 1.00 55.69 93 ASP A O 1
ATOM 728 N N . ASN A 1 94 ? -8.252 -13.625 5.905 1.00 54.22 94 ASN A N 1
ATOM 729 C CA . ASN A 1 94 ? -8.859 -13.801 4.583 1.00 54.22 94 ASN A CA 1
ATOM 730 C C . ASN A 1 94 ? -8.622 -12.626 3.618 1.00 54.22 94 ASN A C 1
ATOM 732 O O . ASN A 1 94 ? -9.526 -12.239 2.879 1.00 54.22 94 ASN A O 1
ATOM 736 N N . THR A 1 95 ? -7.414 -12.063 3.574 1.00 58.47 95 THR A N 1
ATOM 737 C CA . THR A 1 95 ? -7.053 -11.127 2.496 1.00 58.47 95 THR A CA 1
ATOM 738 C C . THR A 1 95 ? -6.789 -11.914 1.204 1.00 58.47 95 THR A C 1
ATOM 740 O O . THR A 1 95 ? -5.684 -12.410 0.980 1.00 58.47 95 THR A O 1
ATOM 743 N N . ARG A 1 96 ? -7.810 -12.080 0.355 1.00 60.94 96 ARG A N 1
ATOM 744 C CA . ARG A 1 96 ? -7.601 -12.458 -1.056 1.00 60.94 96 ARG A CA 1
ATOM 745 C C . ARG A 1 96 ? -7.180 -11.203 -1.815 1.00 60.94 96 ARG A C 1
ATOM 747 O O . ARG A 1 96 ? -7.562 -10.115 -1.405 1.00 60.94 96 ARG A O 1
ATOM 754 N N . ASP A 1 97 ? -6.422 -11.340 -2.903 1.00 61.84 97 ASP A N 1
ATOM 755 C CA . ASP A 1 97 ? -5.796 -10.187 -3.580 1.00 61.84 97 ASP A CA 1
ATOM 756 C C . ASP A 1 97 ? -6.794 -9.051 -3.935 1.00 61.84 97 ASP A C 1
ATOM 758 O O . ASP A 1 97 ? -6.400 -7.887 -3.941 1.00 61.84 97 ASP A O 1
ATOM 762 N N . ASP A 1 98 ? -8.091 -9.363 -4.084 1.00 67.94 98 ASP A N 1
ATOM 763 C CA . ASP A 1 98 ? -9.160 -8.381 -4.329 1.00 67.94 98 ASP A CA 1
ATOM 764 C C . ASP A 1 98 ? -10.075 -8.093 -3.118 1.00 67.94 98 ASP A C 1
ATOM 766 O O . ASP A 1 98 ? -10.731 -7.054 -3.088 1.00 67.94 98 ASP A O 1
ATOM 770 N N . GLN A 1 99 ? -10.168 -8.988 -2.126 1.00 74.81 99 GLN A N 1
ATOM 771 C CA . GLN A 1 99 ? -11.073 -8.853 -0.971 1.00 74.81 99 GLN A CA 1
ATOM 772 C C . GLN A 1 99 ? -10.284 -8.774 0.326 1.00 74.81 99 GLN A C 1
ATOM 774 O O . GLN A 1 99 ? -9.529 -9.682 0.672 1.00 74.81 99 GLN A O 1
ATOM 779 N N . ILE A 1 100 ? -10.504 -7.692 1.061 1.00 77.56 100 ILE A N 1
ATOM 780 C CA . ILE A 1 100 ? -9.747 -7.359 2.251 1.00 77.56 100 ILE A CA 1
ATOM 781 C C . ILE A 1 100 ? -10.655 -7.467 3.473 1.00 77.56 100 ILE A C 1
ATOM 783 O O . ILE A 1 100 ? -11.664 -6.771 3.558 1.00 77.56 100 ILE A O 1
ATOM 787 N N . HIS A 1 101 ? -10.261 -8.315 4.420 1.00 80.12 101 HIS A N 1
ATOM 788 C CA . HIS A 1 101 ? -10.893 -8.452 5.730 1.00 80.12 101 HIS A CA 1
ATOM 789 C C . HIS A 1 101 ? -9.834 -8.213 6.803 1.00 80.12 101 HIS A C 1
ATOM 791 O O . HIS A 1 101 ? -9.010 -9.086 7.083 1.00 80.12 101 HIS A O 1
ATOM 797 N N . LEU A 1 102 ? -9.819 -7.010 7.377 1.00 79.38 102 LEU A N 1
ATOM 798 C CA . LEU A 1 102 ? -8.810 -6.600 8.352 1.00 79.38 102 LEU A CA 1
ATOM 799 C C . LEU A 1 102 ? -9.468 -6.287 9.685 1.00 79.38 102 LEU A C 1
ATOM 801 O O . LEU A 1 102 ? -10.393 -5.479 9.763 1.00 79.38 102 LEU A O 1
ATOM 805 N N . VAL A 1 103 ? -8.950 -6.888 10.752 1.00 81.31 103 VAL A N 1
ATOM 806 C CA . VAL A 1 103 ? -9.413 -6.618 12.113 1.00 81.31 103 VAL A CA 1
ATOM 807 C C . VAL A 1 103 ? -8.326 -5.874 12.869 1.00 81.31 103 VAL A C 1
ATOM 809 O O . VAL A 1 103 ? -7.261 -6.422 13.165 1.00 81.31 103 VAL A O 1
ATOM 812 N N . PHE A 1 104 ? -8.612 -4.622 13.205 1.00 79.69 104 PHE A N 1
ATOM 813 C CA . PHE A 1 104 ? -7.728 -3.757 13.967 1.00 79.69 104 PHE A CA 1
ATOM 814 C C . PHE A 1 104 ? -8.161 -3.701 15.425 1.00 79.69 104 PHE A C 1
ATOM 816 O O . PHE A 1 104 ? -9.347 -3.599 15.742 1.00 79.69 104 PHE A O 1
ATOM 823 N N . THR A 1 105 ? -7.179 -3.743 16.320 1.00 75.94 105 THR A N 1
ATOM 824 C CA . THR A 1 105 ? -7.395 -3.642 17.765 1.00 75.94 105 THR A CA 1
ATOM 825 C C . THR A 1 105 ? -6.422 -2.648 18.372 1.00 75.94 105 THR A C 1
ATOM 827 O O . THR A 1 105 ? -5.306 -2.471 17.879 1.00 75.94 105 THR A O 1
ATOM 830 N N . THR A 1 106 ? -6.820 -1.999 19.460 1.00 72.38 106 THR A N 1
ATOM 831 C CA . THR A 1 106 ? -5.905 -1.146 20.222 1.00 72.38 106 THR A CA 1
ATOM 832 C C . THR A 1 106 ? -4.700 -1.947 20.735 1.00 72.38 106 THR A C 1
ATOM 834 O O . THR A 1 106 ? -4.886 -3.008 21.340 1.00 72.38 106 THR A O 1
ATOM 837 N N . PRO A 1 107 ? -3.460 -1.464 20.545 1.00 62.84 107 PRO A N 1
ATOM 838 C CA . PRO A 1 107 ? -2.267 -2.191 20.956 1.00 62.84 107 PRO A CA 1
ATOM 839 C C . PRO A 1 107 ? -2.187 -2.308 22.482 1.00 62.84 107 PRO A C 1
ATOM 841 O O . PRO A 1 107 ? -2.219 -1.304 23.188 1.00 62.84 107 PRO A O 1
ATOM 844 N N . LYS A 1 108 ? -1.949 -3.526 22.992 1.00 57.25 108 LYS A N 1
ATOM 845 C CA . LYS A 1 108 ? -1.801 -3.831 24.436 1.00 57.25 108 LYS A CA 1
ATOM 846 C C . LYS A 1 108 ? -0.742 -2.992 25.175 1.00 57.25 108 LYS A C 1
ATOM 848 O O . LYS A 1 108 ? -0.728 -2.974 26.403 1.00 57.25 108 LYS A O 1
ATOM 853 N N . LYS A 1 109 ? 0.185 -2.348 24.450 1.00 53.00 109 LYS A N 1
ATOM 854 C CA . LYS A 1 109 ? 1.244 -1.492 25.020 1.00 53.00 109 LYS A CA 1
ATOM 855 C C . LYS A 1 109 ? 0.745 -0.115 25.451 1.00 53.00 109 LYS A C 1
ATOM 857 O O . LYS A 1 109 ? 1.339 0.478 26.347 1.00 53.00 109 LYS A O 1
ATOM 862 N N . GLN A 1 110 ? -0.319 0.393 24.842 1.00 52.66 110 GLN A N 1
ATOM 863 C CA . GLN A 1 110 ? -1.046 1.524 25.398 1.00 52.66 110 GLN A CA 1
ATOM 864 C C . GLN A 1 110 ? -2.106 0.942 26.333 1.00 52.66 110 GLN A C 1
ATOM 866 O O . GLN A 1 110 ? -2.661 -0.115 26.055 1.00 52.66 110 GLN A O 1
ATOM 871 N N . LYS A 1 111 ? -2.354 1.583 27.476 1.00 49.09 111 LYS A N 1
ATOM 872 C CA . LYS A 1 111 ? -3.536 1.315 28.304 1.00 49.09 111 LYS A CA 1
ATOM 873 C C . LYS A 1 111 ? -4.642 2.263 27.830 1.00 49.09 111 LYS A C 1
ATOM 875 O O . LYS A 1 111 ? -4.800 3.317 28.447 1.00 49.09 111 LYS A O 1
ATOM 880 N N . PRO A 1 112 ? -5.351 2.002 26.720 1.00 50.81 112 PRO A N 1
ATOM 881 C CA . PRO A 1 112 ? -6.515 2.801 26.398 1.00 50.81 112 PRO A CA 1
ATOM 882 C C . PRO A 1 112 ? -7.612 2.504 27.422 1.00 50.81 112 PRO A C 1
ATOM 884 O O . PRO A 1 112 ? -7.724 1.401 27.955 1.00 50.81 112 PRO A O 1
ATOM 887 N N . LEU A 1 113 ? -8.444 3.507 27.681 1.00 52.09 113 LEU A N 1
ATOM 888 C CA . LEU A 1 113 ? -9.601 3.408 28.572 1.00 52.09 113 LEU A CA 1
ATOM 889 C C . LEU A 1 113 ? -10.713 2.494 28.009 1.00 52.09 113 LEU A C 1
ATOM 891 O O . LEU A 1 113 ? -11.686 2.216 28.707 1.00 52.09 113 LEU A O 1
ATOM 895 N N . LYS A 1 114 ? -10.605 2.063 26.744 1.00 56.94 114 LYS A N 1
ATOM 896 C CA . LYS A 1 114 ? -11.608 1.265 26.034 1.00 56.94 114 LYS A CA 1
ATOM 897 C C . LYS A 1 114 ? -10.931 0.451 24.929 1.00 56.94 114 LYS A C 1
ATOM 899 O O . LYS A 1 114 ? -10.235 1.023 24.095 1.00 56.94 114 LYS A O 1
ATOM 904 N N . GLU A 1 115 ? -11.124 -0.865 24.928 1.00 62.31 115 GLU A N 1
ATOM 905 C CA . GLU A 1 115 ? -10.693 -1.717 23.816 1.00 62.31 115 GLU A CA 1
ATOM 906 C C . GLU A 1 115 ? -11.564 -1.397 22.599 1.00 62.31 115 GLU A C 1
ATOM 908 O O . GLU A 1 115 ? -12.774 -1.636 22.605 1.00 62.31 115 GLU A O 1
ATOM 913 N N . LEU A 1 116 ? -10.960 -0.792 21.577 1.00 68.69 116 LEU A N 1
ATOM 914 C CA . LEU A 1 116 ? -11.638 -0.492 20.323 1.00 68.69 116 LEU A CA 1
ATOM 915 C C . LEU A 1 116 ? -11.260 -1.568 19.307 1.00 68.69 116 LEU A C 1
ATOM 917 O O . LEU A 1 116 ? -10.086 -1.730 18.967 1.00 68.69 116 LEU A O 1
ATOM 921 N N . VAL A 1 117 ? -12.266 -2.311 18.850 1.00 72.94 117 VAL A N 1
ATOM 922 C CA . VAL A 1 117 ? -12.140 -3.287 17.765 1.00 72.94 117 VAL A CA 1
ATOM 923 C C . VAL A 1 117 ? -12.817 -2.699 16.540 1.00 72.94 117 VAL A C 1
ATOM 925 O O . VAL A 1 117 ? -13.996 -2.343 16.595 1.00 72.94 117 VAL A O 1
ATOM 928 N N . VAL A 1 118 ? -12.065 -2.586 15.450 1.00 78.44 118 VAL A N 1
ATOM 929 C 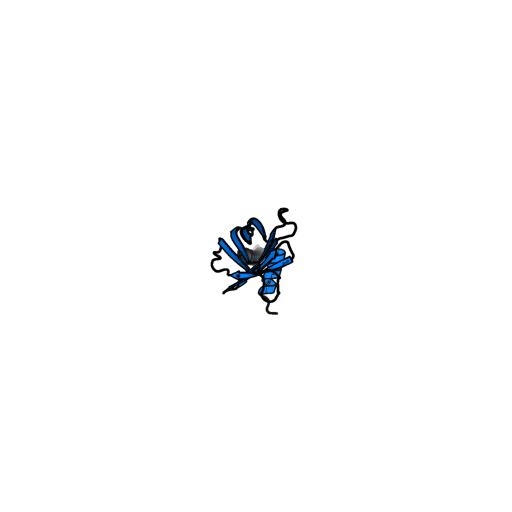CA . VAL A 1 118 ? -12.543 -2.013 14.192 1.00 78.44 118 VAL A CA 1
ATOM 930 C C . VAL A 1 118 ? -12.288 -3.006 13.083 1.00 78.44 118 VAL A C 1
ATOM 932 O O . VAL A 1 118 ? -11.157 -3.439 12.866 1.00 78.44 118 VAL A O 1
ATOM 935 N N . GLN A 1 119 ? -13.360 -3.375 12.399 1.00 80.81 119 GLN A N 1
ATOM 936 C CA . GLN A 1 119 ? -13.308 -4.249 11.238 1.00 80.81 119 GLN A CA 1
ATOM 937 C C . GLN A 1 119 ? -13.332 -3.390 9.980 1.00 80.81 119 GLN A C 1
ATOM 939 O O . GLN A 1 119 ? -14.116 -2.444 9.891 1.00 80.81 119 GLN A O 1
ATOM 944 N N . VAL A 1 120 ? -12.447 -3.697 9.039 1.00 79.94 120 VAL A N 1
ATOM 945 C CA . VAL A 1 120 ? -12.354 -3.052 7.732 1.00 79.94 120 VAL A CA 1
ATOM 946 C C . VAL A 1 120 ? -12.572 -4.134 6.694 1.00 79.94 120 VAL A C 1
ATOM 948 O O . VAL A 1 120 ? -11.676 -4.939 6.436 1.00 79.94 120 VAL A O 1
ATOM 951 N N . ASP A 1 121 ? -13.770 -4.141 6.126 1.00 82.12 121 ASP A N 1
ATOM 952 C CA . ASP A 1 121 ? -14.158 -5.074 5.075 1.00 82.12 121 ASP A CA 1
ATOM 953 C C . ASP A 1 121 ? -14.258 -4.316 3.762 1.00 82.12 121 ASP A C 1
ATOM 955 O O . ASP A 1 121 ? -14.954 -3.304 3.687 1.00 82.12 121 ASP A O 1
ATOM 959 N N . GLY A 1 122 ? -13.574 -4.768 2.719 1.00 80.31 122 GLY A N 1
ATOM 960 C CA . GLY A 1 122 ? -13.542 -4.005 1.483 1.00 80.31 122 GLY A CA 1
ATOM 961 C C . GLY A 1 122 ? -13.000 -4.738 0.276 1.00 80.31 122 GLY A C 1
ATOM 962 O O . GLY A 1 122 ? -12.560 -5.883 0.355 1.00 80.31 122 GLY A O 1
ATOM 963 N N . VAL A 1 123 ? -13.037 -4.040 -0.855 1.00 81.94 123 VAL A N 1
ATOM 964 C CA . VAL A 1 123 ? -12.483 -4.516 -2.124 1.00 81.94 123 VAL A CA 1
ATOM 965 C C . VAL A 1 123 ? -11.329 -3.609 -2.533 1.00 81.94 123 VAL A C 1
ATOM 967 O O . VAL A 1 123 ? -11.478 -2.384 -2.573 1.00 81.94 123 VAL A O 1
ATOM 970 N N . TYR A 1 124 ? -10.179 -4.214 -2.827 1.00 80.75 124 TYR A N 1
ATOM 971 C CA . TYR A 1 124 ? -9.040 -3.525 -3.422 1.00 80.75 124 TYR A CA 1
ATOM 972 C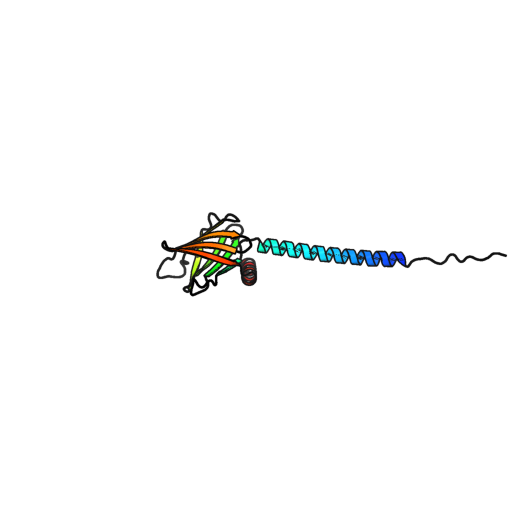 C . TYR A 1 124 ? -9.219 -3.458 -4.933 1.00 80.75 124 TYR A C 1
ATOM 974 O O . TYR A 1 124 ? -9.429 -4.480 -5.584 1.00 80.75 124 TYR A O 1
ATOM 982 N N . LYS A 1 125 ? -9.122 -2.260 -5.506 1.00 80.19 125 LYS A N 1
ATOM 983 C CA . LYS A 1 125 ? -9.108 -2.092 -6.957 1.00 80.19 125 LYS A CA 1
ATOM 984 C C . LYS A 1 125 ? -8.297 -0.867 -7.354 1.00 80.19 125 LYS A C 1
ATOM 986 O O . LYS A 1 125 ? -8.592 0.241 -6.913 1.00 80.19 125 LYS A O 1
ATOM 991 N N . ASP A 1 126 ? -7.286 -1.069 -8.197 1.00 72.44 126 ASP A N 1
ATOM 992 C CA . ASP A 1 126 ? -6.496 -0.004 -8.834 1.00 72.44 126 ASP A CA 1
ATOM 993 C C . ASP A 1 126 ? -5.931 1.044 -7.850 1.00 72.44 126 ASP A C 1
ATOM 995 O O . ASP A 1 126 ? -5.987 2.251 -8.088 1.00 72.44 126 ASP A O 1
ATOM 999 N N . GLY A 1 127 ? -5.406 0.600 -6.702 1.00 70.88 127 GLY A N 1
ATOM 1000 C CA . GLY A 1 127 ? -4.856 1.508 -5.688 1.00 70.88 127 GLY A CA 1
ATOM 1001 C C . GLY A 1 127 ? -5.911 2.266 -4.873 1.00 70.88 127 GLY A C 1
ATOM 1002 O O . GLY A 1 127 ? -5.570 3.213 -4.163 1.00 70.88 127 GLY A O 1
ATOM 1003 N N . LYS A 1 128 ? -7.178 1.854 -4.936 1.00 82.06 128 LYS A N 1
ATOM 1004 C CA . LYS A 1 128 ? -8.248 2.315 -4.048 1.00 82.06 128 LYS A CA 1
ATOM 1005 C C . LYS A 1 128 ? -8.796 1.142 -3.249 1.00 82.06 128 LYS A C 1
ATOM 1007 O O . LYS A 1 128 ? -8.871 0.021 -3.747 1.00 82.06 128 LYS A O 1
ATOM 1012 N N . ILE A 1 129 ? -9.182 1.411 -2.010 1.00 81.75 129 ILE A N 1
ATOM 1013 C CA . ILE A 1 129 ? -9.872 0.451 -1.154 1.00 81.75 129 ILE A CA 1
ATOM 1014 C C . ILE A 1 129 ? -11.261 1.018 -0.879 1.00 81.75 129 ILE A C 1
ATOM 1016 O O . ILE A 1 129 ? -11.389 2.039 -0.204 1.00 81.75 129 ILE A O 1
ATOM 1020 N N . ASP A 1 130 ? -12.292 0.364 -1.409 1.00 83.19 130 ASP A N 1
ATOM 1021 C CA . ASP A 1 130 ? -13.671 0.621 -0.992 1.00 83.19 130 ASP A CA 1
ATOM 1022 C C . ASP A 1 130 ? -13.933 -0.219 0.256 1.00 83.19 130 ASP A C 1
ATOM 1024 O O . ASP A 1 130 ? -14.080 -1.439 0.169 1.00 83.19 130 ASP A O 1
ATOM 1028 N N . ALA A 1 131 ? -13.872 0.422 1.420 1.00 81.31 131 ALA A N 1
ATOM 1029 C CA . ALA A 1 131 ? -13.933 -0.216 2.724 1.00 81.31 131 ALA A CA 1
ATOM 1030 C C . ALA A 1 131 ? -15.186 0.189 3.496 1.00 81.31 131 ALA A C 1
ATOM 1032 O O . ALA A 1 131 ? -15.627 1.336 3.487 1.00 81.31 131 ALA A O 1
ATOM 1033 N N . VAL A 1 132 ? -15.712 -0.748 4.268 1.00 82.31 132 VAL A N 1
ATOM 1034 C CA . VAL A 1 132 ? -16.723 -0.522 5.290 1.00 82.31 132 VAL A CA 1
ATOM 1035 C C . VAL A 1 132 ? -16.045 -0.679 6.643 1.00 82.31 132 VAL A C 1
ATOM 1037 O O . VAL A 1 132 ? -15.592 -1.765 6.999 1.00 82.31 132 VAL A O 1
ATOM 1040 N N . LEU A 1 133 ? -15.956 0.419 7.392 1.00 79.25 133 LEU A N 1
ATOM 1041 C CA . LEU A 1 133 ? -15.515 0.401 8.780 1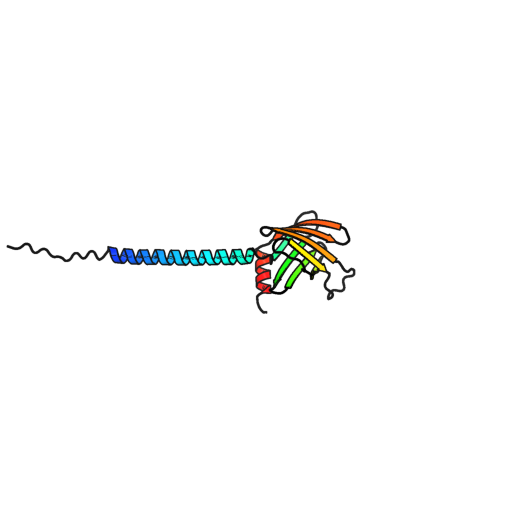.00 79.25 133 LEU A CA 1
ATOM 1042 C C . LEU A 1 133 ? -16.685 0.007 9.669 1.00 79.25 133 LEU A C 1
ATOM 1044 O O . LEU A 1 133 ? -17.653 0.761 9.750 1.00 79.25 133 LEU A O 1
ATOM 1048 N N . THR A 1 134 ? -16.574 -1.109 10.379 1.00 79.56 134 THR A N 1
ATOM 1049 C CA . THR A 1 134 ? -17.542 -1.509 11.404 1.00 79.56 134 THR A CA 1
ATOM 1050 C C . THR A 1 134 ? -16.915 -1.352 12.786 1.00 79.56 134 THR A C 1
ATOM 1052 O O . THR A 1 134 ? -15.918 -1.998 13.106 1.00 79.56 134 THR A O 1
ATOM 1055 N N . SER A 1 135 ? -17.497 -0.480 13.614 1.00 74.12 135 SER A N 1
ATOM 1056 C CA . SER A 1 135 ? -17.065 -0.221 14.993 1.00 74.12 135 SER A CA 1
ATOM 1057 C C . SER A 1 135 ? -18.276 -0.191 15.922 1.00 74.12 135 SER A C 1
ATOM 1059 O O . SER A 1 135 ? -19.183 0.622 15.749 1.00 74.12 135 SER A O 1
ATOM 1061 N N . GLY A 1 136 ? -18.332 -1.113 16.888 1.00 68.31 136 GLY A N 1
ATOM 1062 C CA . GLY A 1 136 ? -19.390 -1.141 17.910 1.00 68.31 136 GLY A CA 1
ATOM 1063 C C . GLY A 1 136 ? -20.829 -1.188 17.369 1.00 68.31 136 GLY A C 1
ATOM 1064 O O . GLY A 1 136 ? -21.737 -0.697 18.035 1.00 68.31 136 GLY A O 1
ATOM 1065 N N . GLY A 1 137 ? -21.041 -1.733 16.165 1.00 67.00 137 GLY A N 1
ATOM 1066 C CA . GLY A 1 137 ? -22.351 -1.817 15.504 1.00 67.00 137 GLY A CA 1
ATOM 1067 C C . GLY A 1 137 ? -22.687 -0.663 14.550 1.00 67.00 137 GLY A C 1
ATOM 1068 O O . GLY A 1 137 ? -23.700 -0.734 13.859 1.00 67.00 137 GLY A O 1
ATOM 1069 N N . GLN A 1 138 ? -21.847 0.372 14.455 1.00 74.56 138 GLN A N 1
ATOM 1070 C CA . GLN A 1 138 ? -21.952 1.391 13.408 1.00 74.56 138 GLN A CA 1
ATOM 1071 C C . GLN A 1 138 ? -21.057 1.014 12.230 1.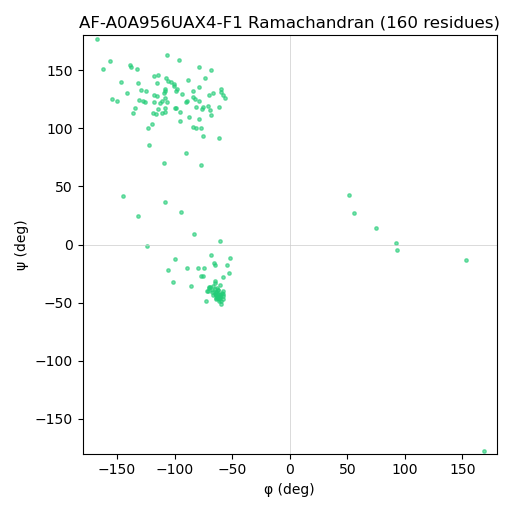00 74.56 138 GLN A C 1
ATOM 1073 O O . GLN A 1 138 ? -19.878 0.717 12.423 1.00 74.56 138 GLN A O 1
ATOM 1078 N N . SER A 1 139 ? -21.624 1.027 11.022 1.00 77.06 139 SER A N 1
ATOM 1079 C CA . SER A 1 139 ? -20.892 0.804 9.775 1.00 77.06 139 SER A CA 1
ATOM 1080 C C . SER A 1 139 ? -20.796 2.102 8.977 1.00 77.06 139 SER A C 1
ATOM 1082 O O . SER A 1 139 ? -21.794 2.795 8.774 1.00 77.06 139 SER A O 1
ATOM 1084 N N . VAL A 1 140 ? -19.590 2.448 8.529 1.00 79.75 140 VAL A N 1
ATOM 1085 C CA . VAL A 1 140 ? -19.338 3.630 7.699 1.00 79.75 140 VAL A CA 1
ATOM 1086 C C . VAL A 1 140 ? -18.571 3.212 6.457 1.00 79.75 140 VAL A C 1
ATOM 1088 O O . VAL A 1 140 ? -17.497 2.625 6.555 1.00 79.75 140 VAL A O 1
ATOM 1091 N N . LYS A 1 141 ? -19.123 3.526 5.284 1.00 80.69 141 LYS A N 1
ATOM 1092 C CA . LYS A 1 141 ? -18.446 3.307 4.004 1.00 80.69 141 LYS A CA 1
ATOM 1093 C C . LYS A 1 141 ? -17.417 4.403 3.762 1.00 80.69 141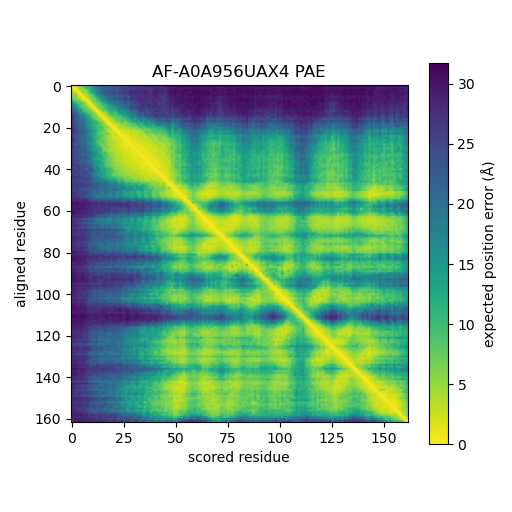 LYS A C 1
ATOM 1095 O O . LYS A 1 141 ? -17.710 5.580 3.967 1.00 80.69 141 LYS A O 1
ATOM 1100 N N . LEU A 1 142 ? -16.235 4.009 3.316 1.00 81.25 142 LEU A N 1
ATOM 1101 C CA . LEU A 1 142 ? -15.093 4.865 3.062 1.00 81.25 142 LEU A CA 1
ATOM 1102 C C . LEU A 1 142 ? -14.370 4.410 1.805 1.00 81.25 142 LEU A C 1
ATOM 1104 O O . LEU A 1 142 ? -13.987 3.252 1.683 1.00 81.25 142 LEU A O 1
ATOM 1108 N N . LEU A 1 143 ? -14.098 5.363 0.921 1.00 83.50 143 LEU A N 1
ATOM 1109 C CA . LEU A 1 143 ? -13.181 5.156 -0.187 1.00 83.50 143 LEU A CA 1
ATOM 1110 C C . LEU A 1 143 ? -11.799 5.664 0.227 1.00 83.50 143 LEU A C 1
ATOM 1112 O O . LEU A 1 143 ? -11.580 6.870 0.331 1.00 83.50 143 LEU A O 1
ATOM 1116 N N . LEU A 1 144 ? -10.886 4.739 0.490 1.00 82.81 144 LEU A N 1
ATOM 1117 C CA . LEU A 1 144 ? -9.502 5.026 0.840 1.00 82.81 144 LEU A CA 1
ATOM 1118 C C . LEU A 1 144 ? -8.664 5.071 -0.440 1.00 82.81 144 LEU A C 1
ATOM 1120 O O . LEU A 1 144 ? -8.605 4.098 -1.194 1.00 82.81 144 LEU A O 1
ATOM 1124 N N . GLU A 1 145 ? -7.995 6.193 -0.684 1.00 84.50 145 GLU A N 1
ATOM 1125 C CA . GLU A 1 145 ? -7.110 6.360 -1.837 1.00 84.50 145 GLU A CA 1
ATOM 1126 C C . GLU A 1 145 ? -5.656 6.176 -1.412 1.00 84.50 145 GLU A C 1
ATOM 1128 O O . GLU A 1 145 ? -5.234 6.669 -0.360 1.00 84.50 145 GLU A O 1
ATOM 1133 N N . ARG A 1 146 ? -4.880 5.446 -2.218 1.00 82.44 146 ARG A N 1
ATOM 1134 C CA . ARG A 1 146 ? -3.454 5.249 -1.964 1.00 82.44 146 ARG A CA 1
ATOM 1135 C C . ARG A 1 146 ? -2.690 6.545 -2.187 1.00 82.44 146 ARG A C 1
ATOM 1137 O O . ARG A 1 146 ? -2.750 7.130 -3.264 1.00 82.44 146 ARG A O 1
ATOM 1144 N N . ASP A 1 147 ? -1.884 6.921 -1.205 1.00 83.00 147 ASP A N 1
ATOM 1145 C CA . ASP A 1 147 ? -0.841 7.921 -1.379 1.00 83.00 147 ASP A CA 1
ATOM 1146 C C . ASP A 1 147 ? 0.433 7.214 -1.875 1.00 83.00 147 ASP A C 1
ATOM 1148 O O . ASP A 1 147 ? 1.053 6.457 -1.113 1.00 83.00 147 ASP A O 1
ATOM 1152 N N . PRO A 1 148 ? 0.843 7.407 -3.141 1.00 75.06 148 PRO A N 1
ATOM 1153 C CA . PRO A 1 148 ? 1.998 6.718 -3.708 1.00 75.06 148 PRO A CA 1
ATOM 1154 C C . PRO A 1 148 ? 3.309 7.108 -3.015 1.00 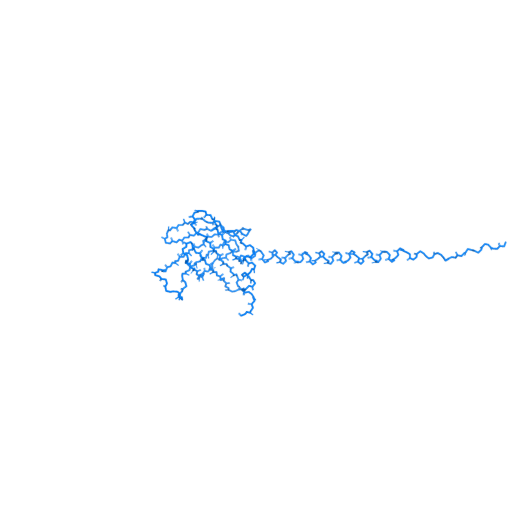75.06 148 PRO A C 1
ATOM 1156 O O . PRO A 1 148 ? 4.193 6.264 -2.865 1.00 75.06 148 PRO A O 1
ATOM 1159 N N . SER A 1 149 ? 3.431 8.353 -2.546 1.00 78.56 149 SER A N 1
ATOM 1160 C CA . SER A 1 149 ? 4.652 8.857 -1.914 1.00 78.56 149 SER A CA 1
ATOM 1161 C C . SER A 1 149 ? 4.840 8.266 -0.515 1.00 78.56 149 SER A C 1
ATOM 1163 O O . SER A 1 149 ? 5.888 7.690 -0.205 1.00 78.56 149 SER A O 1
ATOM 1165 N N . ALA A 1 150 ? 3.784 8.308 0.302 1.00 77.44 150 ALA A N 1
ATOM 1166 C CA . ALA A 1 150 ? 3.782 7.725 1.636 1.00 77.44 150 ALA A CA 1
ATOM 1167 C C . ALA A 1 150 ? 3.880 6.191 1.586 1.00 77.44 150 ALA A C 1
ATOM 1169 O O . ALA A 1 150 ? 4.563 5.587 2.418 1.00 77.44 150 ALA A O 1
ATOM 1170 N N . SER A 1 151 ? 3.262 5.560 0.578 1.00 77.00 151 SER A N 1
ATOM 1171 C CA . SER A 1 151 ? 3.379 4.119 0.328 1.00 77.00 151 SER A CA 1
ATOM 1172 C C . SER A 1 151 ? 4.823 3.704 0.081 1.00 77.00 151 SER A C 1
ATOM 1174 O O . SER A 1 151 ? 5.316 2.795 0.744 1.00 77.00 151 SER A O 1
ATOM 1176 N N . LEU A 1 152 ? 5.516 4.386 -0.834 1.00 77.50 152 LEU A N 1
ATOM 1177 C CA . LEU A 1 152 ? 6.893 4.056 -1.192 1.00 77.50 152 LEU A CA 1
ATOM 1178 C C . LEU A 1 152 ? 7.825 4.223 0.011 1.00 77.50 152 LEU A C 1
ATOM 1180 O O . LEU A 1 152 ? 8.594 3.314 0.324 1.00 77.50 152 LEU A O 1
ATOM 1184 N N . HIS A 1 153 ? 7.692 5.330 0.748 1.00 78.44 153 HIS A N 1
ATOM 1185 C CA . HIS A 1 153 ? 8.472 5.564 1.962 1.00 78.44 153 HIS A CA 1
ATOM 1186 C C . HIS A 1 153 ? 8.265 4.455 3.007 1.00 78.44 153 HIS A C 1
ATOM 1188 O O . HIS A 1 153 ? 9.228 3.973 3.608 1.00 78.44 153 HIS A O 1
ATOM 1194 N N . LYS A 1 154 ? 7.020 4.006 3.216 1.00 78.12 154 LYS A N 1
ATOM 1195 C CA . LYS A 1 154 ? 6.726 2.940 4.183 1.00 78.12 154 LYS A CA 1
ATOM 1196 C C . LYS A 1 154 ? 7.217 1.568 3.716 1.00 78.12 154 LYS A C 1
ATOM 1198 O O . LYS A 1 154 ? 7.788 0.845 4.528 1.00 78.12 154 LYS A O 1
ATOM 1203 N N . ILE A 1 155 ? 7.070 1.235 2.434 1.00 75.50 155 ILE A N 1
ATOM 1204 C CA . ILE A 1 155 ? 7.587 -0.019 1.860 1.00 75.50 155 ILE A CA 1
ATOM 1205 C C . ILE A 1 155 ? 9.110 -0.081 1.999 1.00 75.50 155 ILE A C 1
ATOM 1207 O O . ILE A 1 155 ? 9.632 -1.090 2.474 1.00 75.50 155 ILE A O 1
ATOM 1211 N N . MET A 1 156 ? 9.811 1.008 1.661 1.00 78.12 156 MET A N 1
ATOM 1212 C CA . MET A 1 156 ? 11.262 1.106 1.835 1.00 78.12 156 MET A CA 1
ATOM 1213 C C . MET A 1 156 ? 11.655 0.930 3.299 1.00 78.12 156 MET A C 1
ATOM 1215 O O . MET A 1 156 ? 12.518 0.115 3.605 1.00 78.12 156 MET A O 1
ATOM 1219 N N . LYS A 1 157 ? 10.990 1.640 4.218 1.00 76.88 157 LYS A N 1
ATOM 1220 C CA . LYS A 1 157 ? 11.269 1.528 5.654 1.00 76.88 157 LYS A CA 1
ATOM 1221 C C . LYS A 1 157 ? 11.032 0.114 6.193 1.00 76.88 157 LYS A C 1
ATOM 1223 O O . LYS A 1 157 ? 11.751 -0.310 7.086 1.00 76.88 157 LYS A O 1
ATOM 1228 N N . ALA A 1 158 ? 10.038 -0.602 5.676 1.00 70.62 158 ALA A N 1
ATOM 1229 C CA . ALA A 1 158 ? 9.726 -1.958 6.116 1.00 70.62 158 ALA A CA 1
ATOM 1230 C C . ALA A 1 158 ? 10.705 -3.023 5.592 1.00 70.62 158 ALA A C 1
ATOM 1232 O O . ALA A 1 158 ? 10.866 -4.056 6.238 1.00 70.62 158 ALA A O 1
ATOM 1233 N N . HIS A 1 159 ? 11.333 -2.788 4.435 1.00 68.19 159 HIS A N 1
ATOM 1234 C CA . HIS A 1 159 ? 12.263 -3.731 3.799 1.00 68.19 159 HIS A CA 1
ATOM 1235 C C . HIS A 1 159 ? 13.742 -3.403 4.036 1.00 68.19 159 HIS A C 1
ATOM 1237 O O . HIS A 1 159 ? 14.600 -4.240 3.761 1.00 68.19 159 HIS A O 1
ATOM 1243 N N . LEU A 1 160 ? 14.061 -2.210 4.539 1.00 66.19 160 LEU A N 1
ATOM 1244 C CA . LEU A 1 160 ? 15.422 -1.855 4.927 1.00 66.19 160 LEU A CA 1
ATOM 1245 C C . LEU A 1 160 ? 15.731 -2.400 6.335 1.00 66.19 160 LEU A C 1
ATOM 1247 O O . LEU A 1 160 ? 14.993 -2.091 7.272 1.00 66.19 160 LEU A O 1
ATOM 1251 N N . PRO A 1 161 ? 16.810 -3.188 6.508 1.00 48.69 161 PRO A N 1
ATOM 1252 C CA . PRO A 1 161 ? 17.244 -3.656 7.815 1.00 48.69 161 PRO A CA 1
ATOM 1253 C C . PRO A 1 161 ? 17.959 -2.510 8.539 1.00 48.69 161 PRO A C 1
ATOM 1255 O O . PRO A 1 161 ? 19.127 -2.230 8.270 1.00 48.69 161 PRO A O 1
ATOM 1258 N N . PHE A 1 162 ? 17.252 -1.841 9.444 1.00 48.72 162 PHE A N 1
ATOM 1259 C CA . PHE A 1 162 ? 17.855 -1.002 10.477 1.00 48.72 162 PHE A CA 1
ATOM 1260 C C . PHE A 1 162 ? 17.428 -1.525 11.844 1.00 48.72 162 PHE A C 1
ATOM 1262 O O . PHE A 1 162 ? 16.211 -1.775 12.013 1.00 48.72 162 PHE A O 1
#

pLDDT: mean 72.5, std 12.2, range [42.56, 92.69]

Solvent-accessible surface area (backbone atoms only — not comparable to full-atom values): 9230 Å² total; per-residue (Å²): 133,84,82,82,79,80,86,83,78,78,82,72,68,60,64,58,53,50,52,54,49,52,52,51,53,50,51,52,50,50,53,50,51,52,51,51,53,51,52,52,53,51,50,55,60,62,69,42,85,46,26,27,27,38,31,87,56,86,92,43,99,40,59,35,38,41,33,37,42,74,50,100,90,49,71,47,36,41,39,34,44,63,84,77,52,63,21,34,52,75,46,56,95,58,60,47,97,47,37,40,40,38,36,28,30,54,47,86,88,52,87,68,99,61,90,52,58,39,37,37,41,31,39,50,54,97,62,29,34,50,28,35,40,38,43,95,87,47,74,46,82,44,67,28,40,53,41,69,67,60,13,51,56,50,54,51,60,73,71,50,94,123

Radius of gyration: 28.96 Å; Cα contacts (8 Å, |Δi|>4): 251; chains: 1; bounding box: 72×31×104 Å

Mean predicted aligned error: 13.79 Å

Foldseek 3Di:
DDDDDDPPPDPPPPVVVVVVVVVVVVVVVVVVVVVVVVVVVVVVLQLDPAAWWWDPDPVAPDIWIKGWDDDPVDIWIWTQGRPRQIWTFPDFPDDDSFWGWTWTWRDPVDPDPDIWIWIWTFTDDDQWTFTWIDTPRDTDTDIIHGDPVRRVVVNCVVPDDD

Nearest PDB structures (foldseek):
  1vyg-assembly1_A  TM=6.182E-01  e=8.104E-01  Schistosoma mansoni
  5z4g-assembly2_B  TM=5.276E-01  e=2.099E-01  Ramazzottius varieornatus
  7stb-assembly1_F  TM=2.531E-01  e=2.175E+00  Saccharomyces cerevisiae S288C
  7v8c-assembly1_B  TM=1.985E-01  e=3.128E+00  Severe acute respiratory syndrome coronavirus 2

Secondary structure (DSSP, 8-state):
-----------THHHHHHHHHHHHHHHHHHHHHHHHHHHHHHHHHHHSS-EEEEE--TTSSS-EEEEEEE-SS-EEEEEE-TTS-EEEEEE-TT-BTTEEEEEEE--TTS--SS--EEEEEEEEETTEEEEEEEETTEEEEEEEEEEHHHHHHHHHHHHS--